Protein AF-A0A969C380-F1 (afdb_monomer)

pLDDT: mean 96.82, std 2.16, range [83.44, 98.75]

Foldseek 3Di:
DPDPLLVLLVVLLVVLCVVDDPLSVLLSVLLCCQPQAFAWEDDPNDIHTDHPVLVVDVVLVVVCPDPQAAEEEDDSVCSSPDDDDPVDRHRYHYYYHDSNVSSVVSNVVSVVD

Nearest PDB structures (foldseek):
  6hpo-assembly1_A  TM=9.594E-01  e=5.883E-11  Homo sapiens
  5egq-assembly1_D  TM=9.611E-01  e=5.214E-11  Rattus norvegicus
  2xsn-assembly1_C  TM=9.617E-01  e=5.539E-11  Homo sapiens
  5jk8-assembly1_A  TM=9.561E-01  e=8.450E-11  Dictyostelium discoideum
  8cjm-assembly1_A  TM=9.474E-01  e=3.821E-10  Homo sapiens

Mean predicted aligned error: 2.32 Å

Structure (mmCIF, N/CA/C/O backbone):
data_AF-A0A969C380-F1
#
_entry.id   AF-A0A969C380-F1
#
loop_
_atom_site.group_PDB
_atom_site.id
_atom_site.type_symbol
_atom_site.label_atom_id
_atom_site.label_alt_id
_atom_site.label_comp_id
_atom_site.label_asym_id
_atom_site.label_entity_id
_atom_site.label_seq_id
_atom_site.pdbx_PDB_ins_code
_atom_site.Cartn_x
_atom_site.Cartn_y
_atom_site.Cartn_z
_ato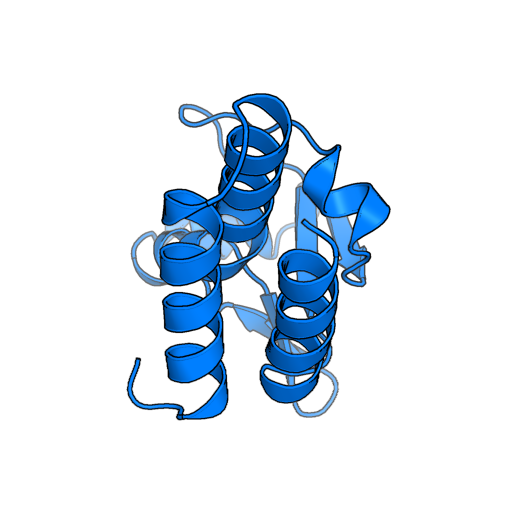m_site.occupancy
_atom_site.B_iso_or_equiv
_atom_site.auth_seq_id
_atom_site.auth_comp_id
_atom_site.auth_asym_id
_atom_site.auth_atom_id
_atom_site.pdbx_PDB_model_num
ATOM 1 N N . PHE A 1 1 ? 6.636 -9.694 5.785 1.00 83.44 1 PHE A N 1
ATOM 2 C CA . PHE A 1 1 ? 7.310 -10.352 4.641 1.00 83.44 1 PHE A CA 1
ATOM 3 C C . PHE A 1 1 ? 7.176 -11.879 4.582 1.00 83.44 1 PHE A C 1
ATOM 5 O O . PHE A 1 1 ? 7.676 -12.465 3.639 1.00 83.44 1 PHE A O 1
ATOM 12 N N . THR A 1 2 ? 6.498 -12.562 5.514 1.00 92.81 2 THR A N 1
ATOM 13 C CA . THR A 1 2 ? 6.320 -14.031 5.433 1.00 92.81 2 THR A CA 1
ATOM 14 C C . THR A 1 2 ? 5.152 -14.472 4.541 1.00 92.81 2 THR A C 1
ATOM 16 O O . THR A 1 2 ? 5.025 -15.653 4.237 1.00 92.81 2 THR A O 1
ATOM 19 N N . ASN A 1 3 ? 4.297 -13.540 4.106 1.00 96.25 3 ASN A N 1
ATOM 20 C CA . ASN A 1 3 ? 3.282 -13.801 3.090 1.00 96.25 3 ASN A CA 1
ATOM 21 C C . ASN A 1 3 ? 3.930 -13.739 1.692 1.00 96.25 3 ASN A C 1
ATOM 23 O O . ASN A 1 3 ? 4.515 -12.701 1.376 1.00 96.25 3 ASN A O 1
ATOM 27 N N . PRO A 1 4 ? 3.808 -14.786 0.854 1.00 97.06 4 PRO A N 1
ATOM 28 C CA . PRO A 1 4 ? 4.505 -14.854 -0.430 1.00 97.06 4 PRO A CA 1
ATOM 29 C C . PRO A 1 4 ? 4.058 -13.764 -1.407 1.00 97.06 4 PRO A C 1
ATOM 31 O O . PRO A 1 4 ? 4.902 -13.116 -2.007 1.00 97.06 4 PRO A O 1
ATOM 34 N N . ASN A 1 5 ? 2.756 -13.468 -1.499 1.00 97.50 5 ASN A N 1
ATOM 35 C CA . ASN A 1 5 ? 2.281 -12.416 -2.403 1.00 97.50 5 ASN A CA 1
ATOM 36 C C . ASN A 1 5 ? 2.799 -11.033 -1.996 1.00 97.50 5 ASN A C 1
ATOM 38 O O . ASN A 1 5 ? 3.153 -10.231 -2.853 1.00 97.50 5 ASN A O 1
ATOM 42 N N . PHE A 1 6 ? 2.858 -10.761 -0.690 1.00 96.94 6 PHE A N 1
ATOM 43 C CA . PHE A 1 6 ? 3.414 -9.508 -0.188 1.00 96.94 6 PHE A CA 1
ATOM 44 C C . PHE A 1 6 ? 4.932 -9.426 -0.402 1.00 96.94 6 PHE A C 1
ATOM 46 O O . PHE A 1 6 ? 5.442 -8.370 -0.760 1.00 96.94 6 PHE A O 1
ATOM 53 N N . ALA A 1 7 ? 5.654 -10.535 -0.211 1.00 97.50 7 ALA A N 1
ATOM 54 C CA . ALA A 1 7 ? 7.092 -10.600 -0.465 1.00 97.50 7 ALA A CA 1
ATOM 55 C C . ALA A 1 7 ? 7.421 -10.370 -1.949 1.00 97.50 7 ALA A C 1
ATOM 57 O O . ALA A 1 7 ? 8.275 -9.537 -2.253 1.00 97.50 7 ALA A O 1
ATOM 58 N N . ASP A 1 8 ? 6.702 -11.039 -2.853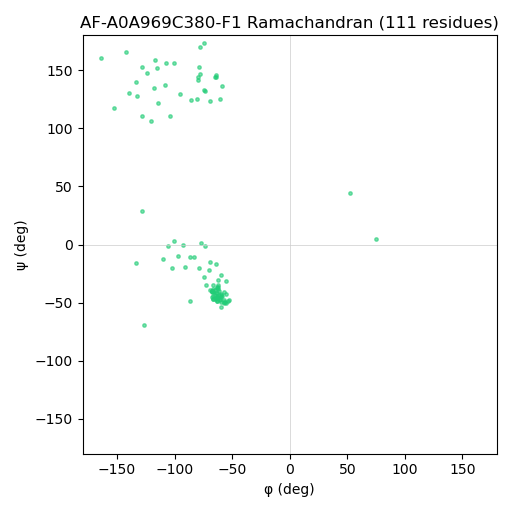 1.00 97.00 8 ASP A N 1
ATOM 59 C CA . ASP A 1 8 ? 6.834 -10.855 -4.301 1.00 97.00 8 ASP A CA 1
ATOM 60 C C . ASP A 1 8 ? 6.535 -9.405 -4.696 1.00 97.00 8 ASP A C 1
ATOM 62 O O . ASP A 1 8 ? 7.299 -8.792 -5.437 1.00 97.00 8 ASP A O 1
ATOM 66 N N . TYR A 1 9 ? 5.456 -8.823 -4.159 1.00 97.00 9 TYR A N 1
ATOM 67 C CA . TYR A 1 9 ? 5.117 -7.417 -4.378 1.00 97.00 9 TYR A CA 1
ATOM 68 C C . TYR A 1 9 ? 6.270 -6.479 -3.985 1.00 97.00 9 TYR A C 1
ATOM 70 O O . TYR A 1 9 ? 6.693 -5.646 -4.788 1.00 97.00 9 TYR A O 1
ATOM 78 N N . SER A 1 10 ? 6.834 -6.643 -2.784 1.00 96.19 10 SER A N 1
ATOM 79 C CA . SER A 1 10 ? 7.977 -5.836 -2.339 1.00 96.19 10 SER A CA 1
ATOM 80 C C . SER A 1 10 ? 9.211 -6.033 -3.224 1.00 96.19 10 SER A C 1
ATOM 82 O O . SER A 1 10 ? 9.938 -5.075 -3.489 1.00 96.19 10 SER A O 1
ATOM 84 N N . GLN A 1 11 ? 9.444 -7.253 -3.716 1.00 96.19 11 GLN A N 1
ATOM 85 C CA . GLN A 1 11 ? 10.535 -7.529 -4.647 1.00 96.19 11 GLN A CA 1
ATOM 86 C C . GLN A 1 11 ? 10.314 -6.850 -6.002 1.00 96.19 11 GLN A C 1
ATOM 88 O O . GLN A 1 11 ? 11.266 -6.297 -6.556 1.00 96.19 11 GLN A O 1
ATOM 93 N N . PHE A 1 12 ? 9.085 -6.853 -6.526 1.00 95.81 12 PHE A N 1
ATOM 94 C CA . PHE A 1 12 ? 8.763 -6.166 -7.773 1.00 95.81 12 PHE A CA 1
ATOM 95 C C . PHE A 1 12 ? 9.034 -4.670 -7.664 1.00 95.81 12 PHE A C 1
ATOM 97 O O . PHE A 1 12 ? 9.744 -4.146 -8.516 1.00 95.81 12 PHE A O 1
ATOM 104 N N . ILE A 1 13 ? 8.589 -4.004 -6.592 1.00 96.75 13 ILE A N 1
ATOM 105 C CA . ILE A 1 13 ? 8.908 -2.585 -6.353 1.00 96.75 1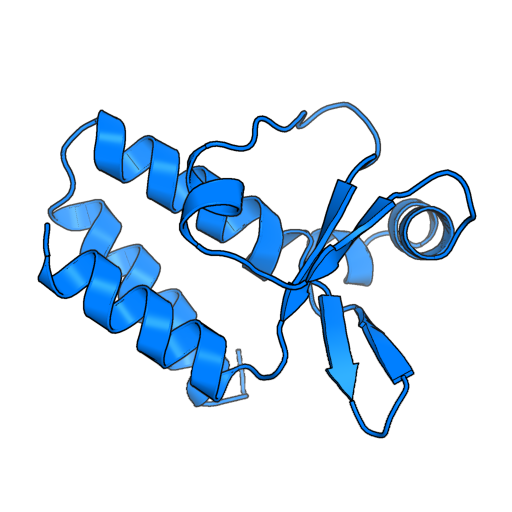3 ILE A CA 1
ATOM 106 C C . ILE A 1 13 ? 10.426 -2.343 -6.426 1.00 96.75 13 ILE A C 1
ATOM 108 O O . ILE A 1 13 ? 10.876 -1.455 -7.148 1.00 96.75 13 ILE A O 1
ATOM 112 N N . GLY A 1 14 ? 11.229 -3.175 -5.752 1.00 95.81 14 GLY A N 1
ATOM 113 C CA . GLY A 1 14 ? 12.692 -3.074 -5.802 1.00 95.81 14 GLY A CA 1
ATOM 114 C C . GLY A 1 14 ? 13.283 -3.318 -7.197 1.00 95.81 14 GLY A C 1
ATOM 115 O O . GLY A 1 14 ? 14.235 -2.646 -7.594 1.00 95.81 14 GLY A O 1
ATOM 116 N N . HIS A 1 15 ? 12.720 -4.253 -7.967 1.00 96.06 15 HIS A N 1
ATOM 117 C CA . HIS A 1 15 ? 13.132 -4.492 -9.349 1.00 96.06 15 HIS A CA 1
ATOM 118 C C . HIS A 1 15 ? 12.805 -3.302 -10.256 1.00 96.06 15 HIS A C 1
ATOM 120 O O . HIS A 1 15 ? 13.673 -2.864 -11.012 1.00 96.06 15 HIS A O 1
ATOM 126 N N . GLY A 1 16 ? 11.585 -2.772 -10.151 1.00 96.81 16 GLY A N 1
ATOM 127 C CA . GLY A 1 16 ? 11.125 -1.603 -10.892 1.00 96.81 16 GLY A CA 1
ATOM 128 C C . GLY A 1 16 ? 11.994 -0.383 -10.610 1.00 96.81 16 GLY A C 1
ATOM 129 O O . GLY A 1 16 ? 12.456 0.260 -11.545 1.00 96.81 16 GLY A O 1
ATOM 130 N N . ALA A 1 17 ? 12.333 -0.134 -9.342 1.00 96.94 17 ALA A N 1
ATOM 131 C CA . ALA A 1 17 ? 13.167 1.002 -8.944 1.00 96.94 17 ALA A CA 1
ATOM 132 C C . ALA A 1 17 ? 14.565 0.993 -9.590 1.00 96.94 17 ALA A C 1
ATOM 134 O O . ALA A 1 17 ? 15.168 2.044 -9.775 1.00 96.94 17 ALA A O 1
ATOM 135 N N . ARG A 1 18 ? 15.089 -0.183 -9.962 1.00 97.00 18 ARG A N 1
ATOM 136 C CA . ARG A 1 18 ? 16.391 -0.315 -10.637 1.00 97.00 18 ARG A CA 1
ATOM 137 C C . ARG A 1 18 ? 16.352 0.112 -12.109 1.00 97.00 18 ARG A C 1
ATOM 139 O O . ARG A 1 18 ? 17.397 0.453 -12.657 1.00 97.00 18 ARG A O 1
ATOM 146 N N . ILE A 1 19 ? 15.197 -0.005 -12.763 1.00 96.94 19 ILE A N 1
ATOM 147 C CA . ILE A 1 19 ? 15.033 0.250 -14.205 1.00 96.94 19 ILE A CA 1
ATOM 148 C C . ILE A 1 19 ? 14.220 1.515 -14.503 1.00 96.94 19 ILE A C 1
ATOM 150 O O . ILE A 1 19 ? 14.213 1.966 -15.643 1.00 96.94 19 ILE A O 1
ATOM 154 N N . ALA A 1 20 ? 13.557 2.070 -13.490 1.00 97.88 20 ALA A N 1
ATOM 155 C CA . ALA A 1 20 ? 12.719 3.251 -13.582 1.00 97.88 20 ALA A CA 1
ATOM 156 C C . ALA A 1 20 ? 13.514 4.510 -13.963 1.00 97.88 20 ALA A C 1
ATOM 158 O O . ALA A 1 20 ? 14.638 4.722 -13.501 1.00 97.88 20 ALA A O 1
ATOM 159 N N . ASN A 1 21 ? 12.891 5.378 -14.761 1.00 98.19 21 ASN A N 1
ATOM 160 C CA . ASN A 1 21 ? 13.286 6.785 -14.848 1.00 98.19 21 ASN A CA 1
ATOM 161 C C . ASN A 1 21 ? 12.827 7.567 -13.599 1.00 98.19 21 ASN A C 1
ATOM 163 O O . ASN A 1 21 ? 12.082 7.041 -12.776 1.00 98.19 21 ASN A O 1
ATOM 167 N N . ASP A 1 22 ? 13.230 8.834 -13.476 1.00 97.94 22 ASP A N 1
ATOM 168 C CA . ASP A 1 22 ? 12.938 9.655 -12.290 1.00 97.94 22 ASP A CA 1
ATOM 169 C C . ASP A 1 22 ? 11.437 9.734 -11.967 1.00 97.94 22 ASP A C 1
ATOM 171 O O . ASP A 1 22 ? 11.038 9.556 -10.817 1.00 97.94 22 ASP A O 1
ATOM 175 N N . ARG A 1 23 ? 10.585 9.908 -12.987 1.00 97.31 23 ARG A N 1
ATOM 176 C CA . ARG A 1 23 ? 9.127 9.971 -12.807 1.00 97.31 23 ARG A CA 1
ATOM 177 C C . ARG A 1 23 ? 8.571 8.640 -12.300 1.00 97.31 23 ARG A C 1
ATOM 179 O O . ARG A 1 23 ? 7.806 8.612 -11.342 1.00 97.31 23 ARG A O 1
ATOM 186 N N . GLN A 1 24 ? 8.983 7.538 -12.922 1.00 98.00 24 GLN A N 1
ATOM 187 C CA . GLN A 1 24 ? 8.583 6.189 -12.514 1.00 98.00 24 GLN A CA 1
ATOM 188 C C . GLN A 1 24 ? 9.070 5.857 -11.099 1.00 98.00 24 GLN A C 1
ATOM 190 O O . GLN A 1 24 ? 8.378 5.174 -10.345 1.00 98.00 24 GLN A O 1
ATOM 195 N N . LEU A 1 25 ? 10.243 6.356 -10.705 1.00 98.06 25 LEU A N 1
ATOM 196 C CA . LEU A 1 25 ? 10.781 6.152 -9.366 1.00 98.06 25 LEU A CA 1
ATOM 197 C C . LEU A 1 25 ? 9.944 6.878 -8.301 1.00 98.06 25 LEU A C 1
ATOM 199 O O . LEU A 1 25 ? 9.684 6.307 -7.242 1.00 98.06 25 LEU A O 1
ATOM 203 N N . GLU A 1 26 ? 9.474 8.093 -8.587 1.00 97.88 26 GLU A N 1
ATOM 204 C CA . GLU A 1 26 ? 8.538 8.821 -7.718 1.00 97.88 26 GLU A CA 1
ATOM 205 C C . GLU A 1 26 ? 7.190 8.091 -7.587 1.00 97.88 26 GLU A C 1
ATOM 207 O O . GLU A 1 26 ? 6.681 7.913 -6.477 1.00 97.88 26 GLU A O 1
ATOM 212 N N . GLU A 1 27 ? 6.637 7.603 -8.701 1.00 98.12 27 GLU A N 1
ATOM 213 C CA . GLU A 1 27 ? 5.399 6.810 -8.736 1.00 98.12 27 GLU A CA 1
ATOM 214 C C . GLU A 1 27 ? 5.530 5.518 -7.901 1.00 98.12 27 GLU A C 1
ATOM 216 O O . GLU A 1 27 ? 4.649 5.193 -7.098 1.00 98.12 27 GLU A O 1
ATOM 221 N N . LEU A 1 28 ? 6.659 4.808 -8.015 1.00 98.06 28 LEU A N 1
ATOM 222 C CA . LEU A 1 28 ? 6.979 3.653 -7.168 1.00 98.06 28 LEU A CA 1
ATOM 223 C C . LEU A 1 28 ? 7.121 4.030 -5.690 1.00 98.06 28 LEU A C 1
ATOM 225 O O . LEU A 1 28 ? 6.720 3.253 -4.822 1.00 98.06 28 LEU A O 1
ATOM 229 N N . GLY A 1 29 ? 7.677 5.205 -5.394 1.00 98.06 29 GLY A N 1
ATOM 230 C CA . GLY A 1 29 ? 7.775 5.736 -4.035 1.00 98.06 29 GLY A CA 1
ATOM 231 C C . GLY A 1 29 ? 6.400 5.953 -3.402 1.00 98.06 29 GLY A C 1
ATOM 232 O O . GLY A 1 29 ? 6.174 5.546 -2.261 1.00 98.06 29 GLY A O 1
ATOM 233 N N . ARG A 1 30 ? 5.450 6.512 -4.159 1.00 98.25 30 ARG A N 1
ATOM 234 C CA . ARG A 1 30 ? 4.051 6.664 -3.724 1.00 98.25 30 ARG A CA 1
ATOM 235 C C . ARG A 1 30 ? 3.367 5.313 -3.525 1.00 98.25 30 ARG A C 1
ATOM 237 O O . ARG A 1 30 ? 2.725 5.108 -2.496 1.00 98.25 30 ARG A O 1
ATOM 244 N N . LEU A 1 31 ? 3.564 4.364 -4.446 1.00 97.94 31 LEU A N 1
ATOM 245 C CA . LEU A 1 31 ? 3.089 2.987 -4.275 1.00 97.94 31 LEU A CA 1
ATOM 246 C C . LEU A 1 31 ? 3.623 2.369 -2.984 1.00 97.94 31 LEU A C 1
ATOM 248 O O . LEU A 1 31 ? 2.839 1.836 -2.202 1.00 97.94 31 LEU A O 1
ATOM 252 N N . TYR A 1 32 ? 4.928 2.469 -2.731 1.00 98.19 32 TYR A N 1
ATOM 253 C CA . TYR A 1 32 ? 5.558 1.978 -1.506 1.00 98.19 32 TYR A CA 1
ATOM 254 C C . TYR A 1 32 ? 4.929 2.620 -0.259 1.00 98.19 32 TYR A C 1
ATOM 256 O O . TYR A 1 32 ? 4.523 1.904 0.660 1.00 98.19 32 TYR A O 1
ATOM 264 N N . TRP A 1 33 ? 4.773 3.947 -0.256 1.00 98.38 33 TRP A N 1
ATOM 265 C CA . TRP A 1 33 ? 4.202 4.696 0.863 1.00 98.38 33 TRP A CA 1
ATOM 266 C C . TRP A 1 33 ? 2.771 4.263 1.193 1.00 98.38 33 TRP A C 1
ATOM 268 O O . TRP A 1 33 ? 2.483 3.849 2.316 1.00 98.38 33 TRP A O 1
ATOM 278 N N . PHE A 1 34 ? 1.879 4.268 0.205 1.00 98.44 34 PHE A N 1
ATOM 279 C CA . PHE A 1 34 ? 0.461 3.963 0.411 1.00 98.44 34 PHE A CA 1
ATOM 280 C C . PHE A 1 34 ? 0.151 2.472 0.574 1.00 98.44 34 PHE A C 1
ATOM 282 O O . PHE A 1 34 ? -1.008 2.101 0.751 1.00 98.44 34 PHE A O 1
ATOM 289 N N . THR A 1 35 ? 1.167 1.605 0.535 1.00 98.19 35 THR A N 1
ATOM 290 C CA . THR A 1 35 ? 0.989 0.159 0.702 1.00 98.19 35 THR A CA 1
ATOM 291 C C . THR A 1 35 ? 1.885 -0.410 1.799 1.00 98.19 35 THR A C 1
ATOM 293 O O . THR A 1 35 ? 1.384 -0.830 2.836 1.00 98.19 35 THR A O 1
ATOM 296 N N . ILE A 1 36 ? 3.202 -0.453 1.604 1.00 98.06 36 ILE A N 1
ATOM 297 C CA . ILE A 1 36 ? 4.142 -1.094 2.531 1.00 98.06 36 ILE A CA 1
ATOM 298 C C . ILE A 1 36 ? 4.200 -0.316 3.841 1.00 98.06 36 ILE A C 1
ATOM 300 O O . ILE A 1 36 ? 4.205 -0.940 4.900 1.00 98.06 36 ILE A O 1
ATOM 304 N N . GLU A 1 37 ? 4.180 1.016 3.786 1.00 97.75 37 GLU A N 1
ATOM 305 C CA . GLU A 1 37 ? 4.236 1.855 4.988 1.00 97.75 37 GLU A CA 1
ATOM 306 C C . GLU A 1 37 ? 2.850 2.111 5.588 1.00 97.75 37 GLU A C 1
ATOM 308 O O . GLU A 1 37 ? 2.651 1.880 6.780 1.00 97.75 37 GLU A O 1
ATOM 313 N N . PHE A 1 38 ? 1.866 2.510 4.778 1.00 98.19 38 PHE A N 1
ATOM 314 C CA . PHE A 1 38 ? 0.554 2.958 5.265 1.00 98.19 38 PHE A CA 1
ATOM 315 C C . PHE A 1 38 ? -0.642 2.248 4.606 1.00 98.19 38 PHE A C 1
ATOM 317 O O . PHE A 1 38 ? -1.734 2.797 4.510 1.00 98.19 38 PHE A O 1
ATOM 324 N N . GLY A 1 39 ? -0.479 1.002 4.161 1.00 98.00 39 GLY A N 1
ATOM 325 C CA . GLY A 1 39 ? -1.552 0.257 3.500 1.00 98.00 39 GLY A CA 1
ATOM 326 C C . GLY A 1 39 ? -2.616 -0.338 4.429 1.00 98.00 39 GLY A C 1
ATOM 327 O O . GLY A 1 39 ? -2.334 -0.820 5.538 1.00 98.00 39 GLY A O 1
ATOM 328 N N . LEU A 1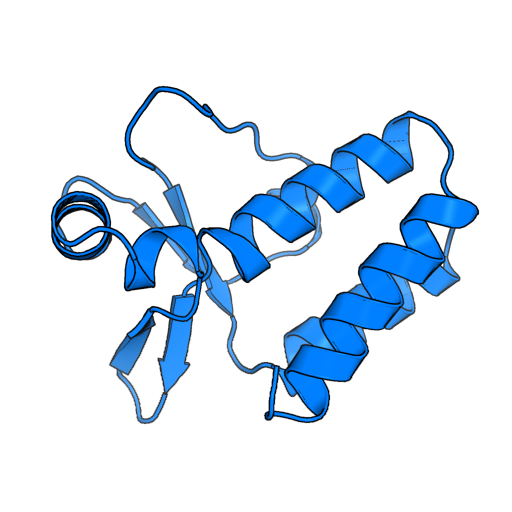 40 ? -3.847 -0.377 3.912 1.00 98.69 40 LEU A N 1
ATOM 329 C CA . LEU A 1 40 ? -4.997 -1.078 4.482 1.00 98.69 40 LEU A CA 1
ATOM 330 C C . LEU A 1 40 ? -5.448 -2.211 3.551 1.00 98.69 40 LEU A C 1
ATOM 332 O O . LEU A 1 40 ? -5.278 -2.126 2.339 1.00 98.69 40 LEU A O 1
ATOM 336 N N . VAL A 1 41 ? -6.047 -3.268 4.096 1.00 98.50 41 VAL A N 1
ATOM 337 C CA . VAL A 1 41 ? -6.511 -4.440 3.337 1.00 98.50 41 VAL A CA 1
ATOM 338 C C . VAL A 1 41 ? -7.926 -4.846 3.738 1.00 98.50 41 VAL A C 1
ATOM 340 O O . VAL A 1 41 ? -8.269 -4.831 4.923 1.00 98.50 41 VAL A O 1
ATOM 343 N N . GLU A 1 42 ? -8.746 -5.232 2.761 1.00 98.19 42 GLU A N 1
ATOM 344 C CA . GLU A 1 42 ? -10.028 -5.889 3.015 1.00 98.19 42 GLU A CA 1
ATOM 345 C C . GLU A 1 42 ? -9.808 -7.335 3.480 1.00 98.19 42 GLU A C 1
ATOM 347 O O . GLU A 1 42 ? -9.051 -8.110 2.894 1.00 98.19 42 GLU A O 1
ATOM 352 N N . HIS A 1 43 ? -10.481 -7.725 4.556 1.00 96.06 43 HIS A N 1
ATOM 353 C CA . HIS A 1 43 ? -10.398 -9.069 5.104 1.00 96.06 43 HIS A CA 1
ATOM 354 C C . HIS A 1 43 ? -11.687 -9.430 5.838 1.00 96.06 43 HIS A C 1
ATOM 356 O O . HIS A 1 43 ? -12.027 -8.810 6.846 1.00 96.06 43 HIS A O 1
ATOM 362 N N . GLU A 1 44 ? -12.386 -10.457 5.348 1.00 95.31 44 GLU A N 1
ATOM 363 C CA . GLU A 1 44 ? -13.622 -10.978 5.956 1.00 95.31 44 GLU A CA 1
ATOM 364 C C . GLU A 1 44 ? -14.672 -9.878 6.205 1.00 95.31 44 GLU A C 1
ATOM 366 O O . GLU A 1 44 ? -15.261 -9.779 7.279 1.00 95.31 44 GLU A O 1
ATOM 371 N N . GLY A 1 45 ? -14.863 -8.994 5.221 1.00 94.19 45 GLY A N 1
ATOM 372 C CA . GLY A 1 45 ? -15.820 -7.884 5.302 1.00 94.19 45 GLY A CA 1
ATOM 373 C C . GLY A 1 45 ? -15.382 -6.711 6.185 1.00 94.19 45 GLY A C 1
ATOM 374 O O . GLY A 1 45 ? -16.153 -5.773 6.362 1.00 94.19 45 GLY A O 1
ATOM 375 N N . ASN A 1 46 ? -14.160 -6.739 6.723 1.00 96.75 46 ASN A N 1
ATOM 376 C CA . ASN A 1 46 ? -13.589 -5.668 7.536 1.00 96.75 46 ASN A CA 1
ATOM 377 C C . ASN A 1 46 ? -12.353 -5.062 6.864 1.00 96.75 46 ASN A C 1
ATOM 379 O O . ASN A 1 46 ? -11.690 -5.712 6.059 1.00 96.75 46 ASN A O 1
ATOM 383 N N . ILE A 1 47 ? -12.004 -3.834 7.243 1.00 98.00 47 ILE A N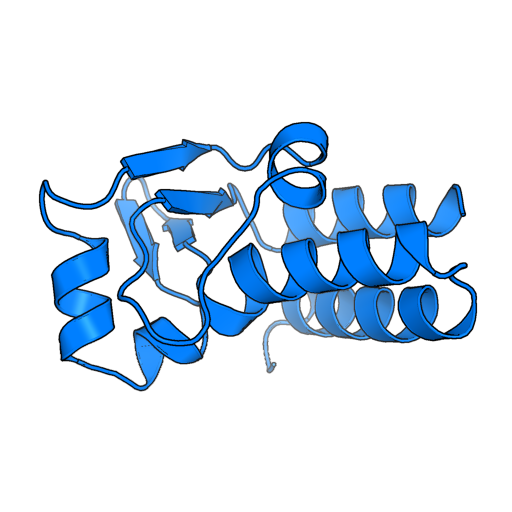 1
ATOM 384 C CA . ILE A 1 47 ? -10.746 -3.191 6.846 1.00 98.00 47 ILE A CA 1
ATOM 385 C C . ILE A 1 47 ? -9.721 -3.426 7.958 1.00 98.00 47 ILE A C 1
ATOM 387 O O . ILE A 1 47 ? -10.009 -3.172 9.128 1.00 98.00 47 ILE A O 1
ATOM 391 N N . LYS A 1 48 ? -8.526 -3.903 7.608 1.00 98.06 48 LYS A N 1
ATOM 392 C CA . LYS A 1 48 ? -7.413 -4.127 8.543 1.00 98.06 48 LYS A CA 1
ATOM 393 C C . LYS A 1 48 ? -6.172 -3.363 8.092 1.00 98.06 48 LYS A C 1
ATOM 395 O O . LYS A 1 48 ? -5.940 -3.209 6.898 1.00 98.06 48 LYS A O 1
ATOM 400 N N . ALA A 1 49 ? -5.360 -2.906 9.041 1.00 98.19 49 ALA A N 1
ATOM 401 C CA . ALA A 1 49 ? -4.059 -2.322 8.732 1.00 98.19 49 ALA A CA 1
ATOM 402 C C . ALA A 1 49 ? -3.022 -3.418 8.469 1.00 98.19 49 ALA A C 1
ATOM 404 O O . ALA A 1 49 ? -3.007 -4.442 9.157 1.00 98.19 49 ALA A O 1
ATOM 405 N N . TYR A 1 50 ? -2.144 -3.183 7.496 1.00 97.94 50 TYR A N 1
ATOM 406 C CA . TYR A 1 50 ? -0.957 -4.014 7.281 1.00 97.94 50 TYR A CA 1
ATOM 407 C C . TYR A 1 50 ? 0.322 -3.199 7.059 1.00 97.94 50 TYR A C 1
ATOM 409 O O . TYR A 1 50 ? 1.412 -3.764 7.164 1.00 97.94 50 TYR A O 1
ATOM 417 N N . GLY A 1 51 ? 0.197 -1.903 6.757 1.00 98.00 51 GLY A N 1
ATOM 418 C CA . GLY A 1 51 ? 1.331 -1.005 6.583 1.00 98.00 51 GLY A CA 1
ATOM 419 C C . GLY A 1 51 ? 2.212 -0.936 7.832 1.00 98.00 51 GLY A C 1
ATOM 420 O O . GLY A 1 51 ? 1.711 -0.853 8.956 1.00 98.00 51 GLY A O 1
ATOM 421 N N . ALA A 1 52 ? 3.530 -0.979 7.649 1.00 97.62 52 ALA A N 1
ATOM 422 C CA . ALA A 1 52 ? 4.500 -1.003 8.739 1.00 97.62 52 ALA A CA 1
ATOM 423 C C . ALA A 1 52 ? 4.429 0.247 9.634 1.00 97.62 52 ALA A C 1
ATOM 425 O O . ALA A 1 52 ? 4.497 0.120 10.860 1.00 97.62 52 ALA A O 1
ATOM 426 N N . GLY A 1 53 ? 4.234 1.430 9.049 1.00 96.75 53 GLY A N 1
ATOM 427 C CA . GLY A 1 53 ? 4.033 2.694 9.760 1.00 96.75 53 GLY A CA 1
ATOM 428 C C . GLY A 1 53 ? 2.806 2.669 10.672 1.00 96.75 53 GLY A C 1
ATOM 429 O O . GLY A 1 53 ? 2.893 3.057 11.835 1.00 96.75 53 GLY A O 1
ATOM 430 N N . LEU A 1 54 ? 1.689 2.108 10.195 1.00 97.12 54 LEU A N 1
ATOM 431 C CA . LEU A 1 54 ? 0.483 1.919 11.012 1.00 97.12 54 LEU A CA 1
ATOM 432 C C . LEU A 1 54 ? 0.713 0.899 12.134 1.00 97.12 54 LEU A C 1
ATOM 434 O O . LEU A 1 54 ? 0.370 1.140 13.286 1.00 97.12 54 LEU A O 1
ATOM 438 N N . LEU A 1 55 ? 1.310 -0.253 11.821 1.00 97.00 55 LEU A N 1
ATOM 439 C CA . LEU A 1 55 ? 1.481 -1.345 12.785 1.00 97.00 55 LEU A CA 1
ATOM 440 C C . LEU A 1 55 ? 2.506 -1.038 13.887 1.00 97.00 55 LEU A C 1
ATOM 442 O O . LEU A 1 55 ? 2.470 -1.662 14.948 1.00 97.00 55 LEU A O 1
ATOM 446 N N . SER A 1 56 ? 3.422 -0.102 13.642 1.00 96.50 56 SER A N 1
ATOM 447 C CA . SER A 1 56 ? 4.470 0.293 14.590 1.00 96.50 56 SER A CA 1
ATOM 448 C C . SER A 1 56 ? 4.128 1.538 15.413 1.00 96.50 56 SER A C 1
ATOM 450 O O . SER A 1 56 ? 4.826 1.827 16.386 1.00 96.50 56 SER A O 1
ATOM 452 N N . SER A 1 57 ? 3.048 2.252 15.081 1.00 95.56 57 SER A N 1
ATOM 453 C CA . SER A 1 57 ? 2.644 3.487 15.754 1.00 95.56 57 SER A CA 1
ATOM 454 C C . SER A 1 57 ? 1.187 3.418 16.191 1.00 95.56 57 SER A C 1
ATOM 456 O O . SER A 1 57 ? 0.265 3.486 15.383 1.00 95.56 57 SER A O 1
ATOM 458 N N . PHE A 1 58 ? 0.971 3.341 17.507 1.00 93.50 58 PHE A N 1
ATOM 459 C CA . PHE A 1 58 ? -0.376 3.316 18.082 1.00 93.50 58 PHE A CA 1
ATOM 460 C C . PHE A 1 58 ? -1.205 4.545 17.672 1.00 93.50 58 PHE A C 1
ATOM 462 O O . PHE A 1 58 ? -2.377 4.410 17.338 1.00 93.50 58 PHE A O 1
ATOM 469 N N . GLY A 1 59 ? -0.584 5.731 17.655 1.00 95.56 59 GLY A N 1
ATOM 470 C CA . GLY A 1 59 ? -1.267 6.974 17.295 1.00 95.56 59 GLY A CA 1
ATOM 471 C C . GLY A 1 59 ? -1.695 7.021 15.828 1.00 95.56 59 GLY A C 1
ATOM 472 O O . GLY A 1 59 ? -2.807 7.449 15.539 1.00 95.56 59 GLY A O 1
ATOM 473 N N . GLU A 1 60 ? -0.849 6.542 14.912 1.00 95.50 60 GLU A N 1
ATOM 474 C CA . GLU A 1 60 ? -1.215 6.420 13.492 1.00 95.50 60 GLU A CA 1
ATOM 475 C C . GLU A 1 60 ? -2.290 5.356 13.279 1.00 95.50 60 GLU A C 1
ATOM 477 O O . GLU A 1 60 ? -3.238 5.575 12.530 1.00 95.50 60 GLU A O 1
ATOM 482 N N . LEU A 1 61 ? -2.204 4.225 13.985 1.00 97.00 61 LEU A N 1
ATOM 483 C CA . LEU A 1 61 ? -3.218 3.182 13.887 1.00 97.00 61 LEU A CA 1
ATOM 484 C C . LEU A 1 61 ? -4.594 3.679 14.349 1.00 97.00 61 LEU A C 1
ATOM 486 O O . LEU A 1 61 ? -5.584 3.457 13.658 1.00 97.00 61 LEU A O 1
ATOM 490 N N . GLU A 1 62 ? -4.671 4.373 15.486 1.00 97.31 62 GLU A N 1
ATOM 491 C CA . GLU A 1 62 ? -5.922 4.981 15.956 1.00 97.31 62 GLU A CA 1
ATOM 492 C C . GLU A 1 62 ? -6.419 6.057 14.978 1.00 97.31 62 GLU A C 1
ATOM 494 O O . GLU A 1 62 ? -7.607 6.101 14.645 1.00 97.31 62 GLU A O 1
ATOM 499 N N . HIS A 1 63 ? -5.509 6.888 14.459 1.00 97.12 63 HIS A N 1
ATOM 500 C CA . HIS A 1 63 ? -5.841 7.920 13.482 1.00 97.12 63 HIS A CA 1
ATOM 501 C C . HIS A 1 63 ? -6.442 7.332 12.200 1.00 97.12 63 HIS A C 1
ATOM 503 O O . HIS A 1 63 ? -7.512 7.782 11.783 1.00 97.12 63 HIS A O 1
ATOM 509 N N . ALA A 1 64 ? -5.824 6.293 11.633 1.00 97.12 64 ALA A N 1
ATOM 510 C CA . ALA A 1 64 ? -6.226 5.633 10.389 1.00 97.12 64 ALA A CA 1
ATOM 511 C C . ALA A 1 64 ? -7.681 5.134 10.389 1.00 97.12 64 ALA A C 1
ATOM 513 O O . ALA A 1 64 ? -8.343 5.122 9.346 1.00 97.12 64 ALA A O 1
ATOM 514 N N . PHE A 1 65 ? -8.198 4.745 11.558 1.00 97.00 65 PHE A N 1
ATOM 515 C CA . PHE A 1 65 ? -9.574 4.264 11.728 1.00 97.00 65 PHE A CA 1
ATOM 516 C C . PHE A 1 65 ? -10.538 5.313 12.299 1.00 97.00 65 PHE A C 1
ATOM 518 O O . PHE A 1 65 ? -11.718 5.017 12.482 1.00 97.00 65 PHE A O 1
ATOM 525 N N . SER A 1 66 ? -10.078 6.544 12.523 1.00 97.38 66 SER A N 1
ATOM 526 C CA . SER A 1 66 ? -10.933 7.670 12.905 1.00 97.38 66 SER A CA 1
ATOM 527 C C . SER A 1 66 ? -11.689 8.261 11.706 1.00 97.38 66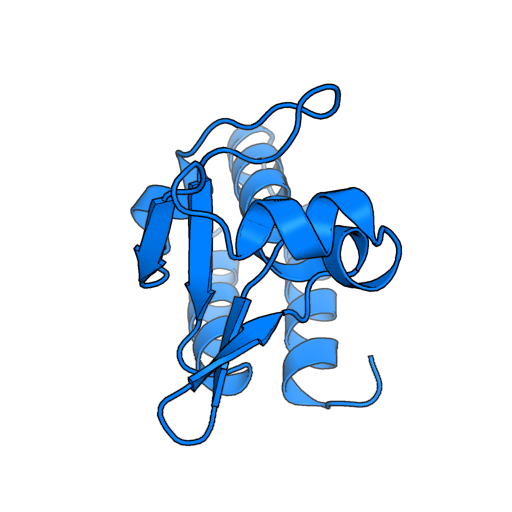 SER A C 1
ATOM 529 O O . SER A 1 66 ? -11.380 7.977 10.546 1.00 97.38 66 SER A O 1
ATOM 531 N N . ASP A 1 67 ? -12.645 9.149 11.982 1.00 96.44 67 ASP A N 1
ATOM 532 C CA . ASP A 1 67 ? -13.403 9.887 10.957 1.00 96.44 67 ASP A CA 1
ATOM 533 C C . ASP A 1 67 ? -12.585 11.003 10.278 1.00 96.44 67 ASP A C 1
ATOM 535 O O . ASP A 1 67 ? -13.083 11.704 9.399 1.00 96.44 67 ASP A O 1
ATOM 539 N N . LYS A 1 68 ? -11.327 11.203 10.695 1.00 96.12 68 LYS A N 1
ATOM 540 C CA . LYS A 1 68 ? -10.422 12.217 10.130 1.00 96.12 68 LYS A CA 1
ATOM 541 C C . LYS A 1 68 ? -9.654 11.719 8.906 1.00 96.12 68 LYS A C 1
ATOM 543 O O . LYS A 1 68 ? -9.003 12.530 8.251 1.00 96.12 68 LYS A O 1
ATOM 548 N N . VAL A 1 69 ? -9.707 10.415 8.636 1.00 97.81 69 VAL A N 1
ATOM 549 C CA . VAL A 1 69 ? -8.947 9.764 7.569 1.00 97.81 69 VAL A CA 1
ATOM 550 C C . VAL A 1 69 ? -9.899 9.225 6.524 1.00 97.81 69 VAL A C 1
ATOM 552 O O . VAL A 1 69 ? -10.766 8.395 6.806 1.00 97.81 69 VAL A O 1
ATOM 555 N N . GLU A 1 70 ? -9.709 9.686 5.297 1.00 98.06 70 GLU A N 1
ATOM 556 C CA . GLU A 1 70 ? -10.395 9.142 4.142 1.00 98.06 70 GLU A CA 1
ATOM 557 C C . GLU A 1 70 ? -9.787 7.782 3.774 1.00 98.06 70 GLU A C 1
ATOM 559 O O . GLU A 1 70 ? -8.569 7.619 3.715 1.00 98.06 70 GLU A O 1
ATOM 564 N N . ARG A 1 71 ? -10.639 6.785 3.531 1.00 98.19 71 ARG A N 1
ATOM 565 C CA . ARG A 1 71 ? -10.228 5.429 3.151 1.00 98.19 71 ARG A CA 1
ATOM 566 C C . ARG A 1 71 ? -10.837 5.110 1.794 1.00 98.19 71 ARG A C 1
ATOM 568 O O . ARG A 1 71 ? -12.046 4.894 1.704 1.00 98.19 71 ARG A O 1
ATOM 575 N N . ARG A 1 72 ? -10.016 5.107 0.744 1.00 98.31 72 ARG A N 1
ATOM 576 C CA . ARG A 1 72 ? -10.446 4.816 -0.633 1.00 98.31 72 ARG A CA 1
ATOM 577 C C . ARG A 1 72 ? -10.093 3.392 -1.020 1.00 98.31 72 ARG A C 1
ATOM 579 O O . ARG A 1 72 ? -9.174 2.799 -0.464 1.00 98.31 72 ARG A O 1
ATOM 586 N N . LYS A 1 73 ? -10.810 2.838 -1.994 1.00 98.25 73 LYS A N 1
ATOM 587 C CA . LYS A 1 73 ? -10.368 1.602 -2.647 1.00 98.25 73 LYS A CA 1
ATOM 588 C C . LYS A 1 73 ? -9.070 1.876 -3.392 1.00 98.25 73 LYS A C 1
ATOM 590 O O . LYS A 1 73 ? -8.894 2.965 -3.926 1.00 98.25 73 LYS A O 1
ATOM 595 N N . PHE A 1 74 ? -8.174 0.901 -3.400 1.00 98.50 74 PHE A N 1
ATOM 596 C CA . PHE A 1 74 ? -6.935 1.001 -4.152 1.00 98.50 74 PHE A CA 1
ATOM 597 C C . PHE A 1 74 ? -7.224 1.168 -5.648 1.00 98.50 74 PHE A C 1
ATOM 599 O O . PHE A 1 74 ? -7.906 0.337 -6.246 1.00 98.50 74 PHE A O 1
ATOM 606 N N . ASP A 1 75 ? -6.662 2.223 -6.226 1.00 98.19 75 ASP A N 1
ATOM 607 C CA . ASP A 1 75 ? -6.605 2.475 -7.659 1.00 98.19 75 ASP A CA 1
ATOM 608 C C . ASP A 1 75 ? -5.168 2.877 -8.004 1.00 98.19 75 ASP A C 1
ATOM 610 O O . ASP A 1 75 ? -4.580 3.734 -7.343 1.00 98.19 75 ASP A O 1
ATOM 614 N N . LEU A 1 76 ? -4.576 2.210 -8.996 1.00 97.81 76 LEU A N 1
ATOM 615 C CA . LEU A 1 76 ? -3.169 2.412 -9.329 1.00 97.81 76 LEU A CA 1
ATOM 616 C C . LEU A 1 76 ? -2.900 3.845 -9.797 1.00 97.81 76 LEU A C 1
ATOM 618 O O . LEU A 1 76 ? -1.926 4.440 -9.343 1.00 97.81 76 LEU A O 1
ATOM 622 N N . GLU A 1 77 ? -3.748 4.380 -10.677 1.00 97.75 77 GLU A N 1
ATOM 623 C CA . GLU A 1 77 ? -3.583 5.712 -11.265 1.00 97.75 77 GLU A CA 1
ATOM 624 C C . GLU A 1 77 ? -3.741 6.798 -10.201 1.00 97.75 77 GLU A C 1
ATOM 626 O O . GLU A 1 77 ? -2.961 7.750 -10.172 1.00 97.75 77 GLU A O 1
ATOM 631 N N . GLU A 1 78 ? -4.693 6.649 -9.276 1.00 98.00 78 GLU A N 1
ATOM 632 C CA . GLU A 1 78 ? -4.805 7.571 -8.143 1.00 98.00 78 GLU A CA 1
ATOM 633 C C . GLU A 1 78 ? -3.564 7.506 -7.245 1.00 98.00 78 GLU A C 1
ATOM 635 O O . GLU A 1 78 ? -2.979 8.540 -6.926 1.00 98.00 78 GLU A O 1
ATOM 640 N N . VAL A 1 79 ? -3.118 6.303 -6.870 1.00 98.25 79 VAL A N 1
ATOM 641 C CA . VAL A 1 79 ? -2.004 6.118 -5.925 1.00 98.25 79 VAL A CA 1
ATOM 642 C C . VAL A 1 79 ? -0.696 6.689 -6.465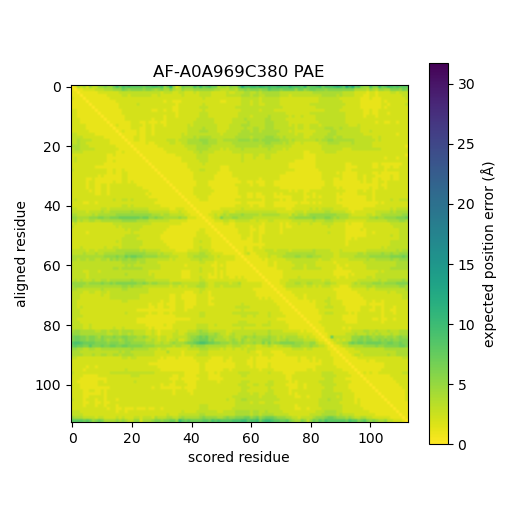 1.00 98.25 79 VAL A C 1
ATOM 644 O O . VAL A 1 79 ? -0.007 7.411 -5.744 1.00 98.25 79 VAL A O 1
ATOM 647 N N . ILE A 1 80 ? -0.347 6.415 -7.724 1.00 97.62 80 ILE A N 1
ATOM 648 C CA . ILE A 1 80 ? 0.912 6.900 -8.314 1.00 97.62 80 ILE A CA 1
ATOM 649 C C . ILE A 1 80 ? 0.924 8.416 -8.539 1.00 97.62 80 ILE A C 1
ATOM 651 O O . ILE A 1 80 ? 1.998 8.987 -8.721 1.00 97.62 80 ILE A O 1
ATOM 655 N N . ASN A 1 81 ? -0.236 9.077 -8.493 1.00 97.75 81 ASN A N 1
ATOM 656 C CA . ASN A 1 81 ? -0.376 10.530 -8.606 1.00 97.75 81 ASN A CA 1
ATOM 657 C C . ASN A 1 81 ? -0.701 11.214 -7.264 1.00 97.75 81 ASN A C 1
ATOM 659 O O . ASN A 1 81 ? -0.812 12.438 -7.215 1.00 97.75 81 ASN A O 1
ATOM 663 N N . GLN A 1 82 ? -0.846 10.455 -6.174 1.00 97.94 82 GLN A N 1
ATOM 664 C CA . GLN A 1 82 ? -1.220 10.991 -4.872 1.00 97.94 82 GLN A CA 1
ATOM 665 C C . GLN A 1 82 ? 0.008 11.481 -4.095 1.00 97.94 82 GLN A C 1
ATOM 667 O O . GLN A 1 82 ? 0.938 10.726 -3.812 1.00 97.94 82 GLN A O 1
ATOM 672 N N . ASP A 1 83 ? -0.022 12.744 -3.677 1.00 95.50 83 ASP A N 1
ATOM 673 C CA . ASP A 1 83 ? 0.992 13.301 -2.782 1.00 95.50 83 ASP A CA 1
ATOM 674 C C . ASP A 1 83 ? 0.753 12.897 -1.322 1.00 95.50 83 ASP A C 1
ATOM 676 O O . ASP A 1 83 ? -0.383 12.663 -0.892 1.00 95.50 83 ASP A O 1
ATOM 680 N N . PHE A 1 84 ? 1.839 12.857 -0.549 1.00 93.88 84 PHE A N 1
ATOM 681 C CA . PHE A 1 84 ? 1.842 12.519 0.871 1.00 93.88 84 PHE A CA 1
ATOM 682 C C . PHE A 1 84 ? 2.848 13.371 1.657 1.00 93.88 84 PHE A C 1
ATOM 684 O O . PHE A 1 84 ? 3.715 14.032 1.084 1.00 93.88 84 PHE A O 1
ATOM 691 N N . SER A 1 85 ? 2.725 13.358 2.987 1.00 92.56 85 SER A N 1
ATOM 692 C CA . SER A 1 85 ? 3.632 14.046 3.912 1.00 92.56 85 SER A CA 1
ATOM 693 C C . SER A 1 85 ? 4.318 13.034 4.823 1.00 92.56 85 SER A C 1
ATOM 695 O O . SER A 1 85 ? 3.664 12.159 5.388 1.00 92.56 85 SER A O 1
ATOM 697 N N . TYR A 1 86 ? 5.633 13.192 4.990 1.00 89.50 86 TYR A N 1
ATOM 698 C CA . TYR A 1 86 ? 6.435 12.415 5.941 1.00 89.50 86 TYR A CA 1
ATOM 699 C C . TYR A 1 86 ? 6.294 12.912 7.386 1.00 89.50 86 TYR A C 1
ATOM 701 O O . TYR A 1 86 ? 6.666 12.203 8.318 1.00 89.50 86 TYR A O 1
ATOM 709 N N . SER A 1 87 ? 5.843 14.155 7.579 1.00 89.81 87 SER A N 1
ATOM 710 C CA . SER A 1 87 ? 5.829 14.822 8.889 1.00 89.81 87 SER A CA 1
ATOM 711 C C . SER A 1 87 ? 4.451 14.848 9.540 1.00 89.81 87 SER A C 1
ATOM 713 O O . SER A 1 87 ? 4.358 15.026 10.753 1.00 89.81 87 SER A O 1
ATOM 715 N N . ASP A 1 88 ? 3.397 14.676 8.745 1.00 92.62 88 ASP A N 1
ATOM 716 C CA . ASP A 1 88 ? 2.015 14.758 9.201 1.00 92.62 88 ASP A CA 1
ATOM 717 C C . ASP A 1 88 ? 1.363 13.380 9.261 1.00 92.62 88 ASP A C 1
ATOM 719 O O . ASP A 1 88 ? 1.740 12.463 8.531 1.00 92.62 88 ASP A O 1
ATOM 723 N N . MET A 1 89 ? 0.323 13.267 10.091 1.00 94.44 89 MET A N 1
ATOM 724 C CA . MET A 1 89 ? -0.526 12.081 10.090 1.00 94.44 89 MET A CA 1
ATOM 725 C C . MET A 1 89 ? -1.262 11.916 8.758 1.00 94.44 89 MET A C 1
ATOM 727 O O . MET A 1 89 ? -1.664 12.904 8.126 1.00 94.44 89 MET A O 1
ATOM 731 N N . GLN A 1 90 ? -1.461 10.665 8.345 1.00 96.31 90 GLN A N 1
ATOM 732 C CA . GLN A 1 90 ? -2.051 10.367 7.042 1.00 96.31 90 GLN A CA 1
ATOM 733 C C . GLN A 1 90 ? -3.532 10.753 6.993 1.00 96.31 90 GLN A C 1
ATOM 735 O O . GLN A 1 90 ? -4.341 10.258 7.766 1.00 96.31 90 GLN A O 1
ATOM 740 N N . LYS A 1 91 ? -3.903 11.609 6.036 1.00 97.00 91 LYS A N 1
ATOM 741 C CA . LYS A 1 91 ? -5.297 12.056 5.832 1.00 97.00 91 LYS A CA 1
ATOM 742 C C . LYS A 1 91 ? -6.080 11.182 4.855 1.00 97.00 91 LYS A C 1
ATOM 744 O O . LYS A 1 91 ? -7.306 11.229 4.843 1.00 97.00 91 LYS A O 1
ATOM 749 N N . LEU A 1 92 ? -5.371 10.419 4.028 1.00 98.00 92 LEU A N 1
ATOM 750 C CA . LEU A 1 92 ? -5.920 9.540 3.006 1.00 98.00 92 LEU A CA 1
ATOM 751 C C . LEU A 1 92 ? -5.121 8.241 3.002 1.00 98.00 92 LEU A C 1
ATOM 753 O O . LEU A 1 92 ? -3.895 8.281 2.933 1.00 98.00 92 LEU A O 1
ATOM 757 N N . LEU A 1 93 ? -5.822 7.113 3.045 1.00 98.38 93 LEU A N 1
ATOM 758 C CA . LEU A 1 93 ? -5.257 5.773 2.941 1.00 98.38 93 LEU A CA 1
ATOM 759 C C . LEU A 1 93 ? -5.998 4.969 1.870 1.00 98.38 93 LEU A C 1
ATOM 761 O O . LEU A 1 93 ? -7.189 5.184 1.622 1.00 98.38 93 LEU A O 1
ATOM 765 N N . TYR A 1 94 ? -5.301 4.000 1.282 1.00 98.62 94 TYR A N 1
ATOM 766 C CA . TYR A 1 94 ? -5.863 3.111 0.271 1.00 98.62 94 TYR A CA 1
ATOM 767 C C . TYR A 1 94 ? -6.055 1.700 0.821 1.00 98.62 94 TYR A C 1
ATOM 769 O O . TYR A 1 94 ? -5.200 1.151 1.521 1.00 98.62 94 TYR A O 1
ATOM 777 N N . VAL A 1 95 ? -7.204 1.119 0.489 1.00 98.75 95 VAL A N 1
ATOM 778 C CA . VAL A 1 95 ? -7.617 -0.222 0.886 1.00 98.75 95 VAL A CA 1
ATOM 779 C C . VAL A 1 95 ? -7.450 -1.156 -0.304 1.00 98.75 95 VAL A C 1
ATOM 781 O O . VAL A 1 95 ? -8.184 -1.057 -1.290 1.00 98.75 95 VAL A O 1
ATOM 784 N N . ILE A 1 96 ? -6.487 -2.070 -0.214 1.00 98.56 96 ILE A N 1
ATOM 785 C CA . ILE A 1 96 ? -6.305 -3.118 -1.215 1.00 98.56 96 ILE A CA 1
ATOM 786 C C . ILE A 1 96 ? -7.318 -4.251 -0.980 1.00 98.56 96 ILE A C 1
ATOM 788 O O . ILE A 1 96 ? -7.580 -4.617 0.169 1.00 98.56 96 ILE A O 1
ATOM 792 N N . PRO A 1 97 ? -7.842 -4.876 -2.042 1.00 97.50 97 PRO A N 1
ATOM 793 C CA . PRO A 1 97 ? -8.726 -6.033 -1.906 1.00 97.50 97 PRO A CA 1
ATOM 794 C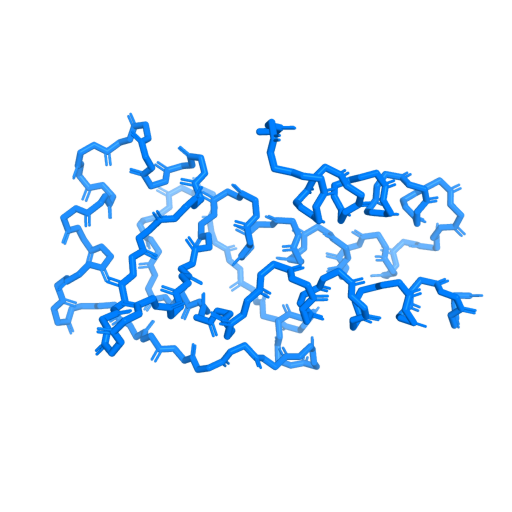 C . PRO A 1 97 ? -7.968 -7.296 -1.468 1.00 97.50 97 PRO A C 1
ATOM 796 O O . PRO A 1 97 ? -8.487 -8.117 -0.718 1.00 97.50 97 PRO A O 1
ATOM 799 N N . SER A 1 98 ? -6.720 -7.472 -1.918 1.00 98.06 98 SER A N 1
ATOM 800 C CA . SER A 1 98 ? -5.835 -8.553 -1.470 1.00 98.06 98 SER A CA 1
ATOM 801 C C . SER A 1 98 ? -4.374 -8.287 -1.843 1.00 98.06 98 SER A C 1
ATOM 803 O O . SER A 1 98 ? -4.086 -7.554 -2.789 1.00 98.06 98 SER A O 1
ATOM 805 N N . TYR A 1 99 ? -3.432 -8.957 -1.168 1.00 98.12 99 TYR A N 1
ATOM 806 C CA . TYR A 1 99 ? -2.016 -8.918 -1.566 1.00 98.12 99 TYR A CA 1
ATOM 807 C C . TYR A 1 99 ? -1.770 -9.508 -2.958 1.00 98.12 99 TYR A C 1
ATOM 809 O O . TYR A 1 99 ? -0.833 -9.097 -3.634 1.00 98.12 99 TYR A O 1
ATOM 817 N N . ALA A 1 100 ? -2.580 -10.483 -3.382 1.00 98.00 100 ALA A N 1
ATOM 818 C CA . ALA A 1 100 ? -2.444 -11.092 -4.701 1.00 98.00 100 ALA A CA 1
ATOM 819 C C . ALA A 1 100 ? -2.781 -10.084 -5.806 1.00 98.00 100 ALA A C 1
ATOM 821 O O . ALA A 1 100 ? -2.034 -9.964 -6.770 1.00 98.00 100 ALA A O 1
ATOM 822 N N . GLU A 1 101 ? -3.863 -9.326 -5.636 1.00 97.50 101 GLU A N 1
ATOM 823 C CA . GLU A 1 101 ? -4.264 -8.303 -6.599 1.00 97.50 101 GLU A CA 1
ATOM 824 C C . GLU A 1 101 ? -3.274 -7.141 -6.640 1.00 97.50 101 GLU A C 1
ATOM 826 O O . GLU A 1 101 ? -2.827 -6.773 -7.725 1.00 97.50 101 GLU A O 1
ATOM 831 N N . LEU A 1 102 ? -2.846 -6.644 -5.471 1.00 97.81 102 LEU A N 1
ATOM 832 C CA . LEU A 1 102 ? -1.803 -5.619 -5.385 1.00 97.81 102 LEU A CA 1
ATOM 833 C C . LEU A 1 102 ? -0.537 -6.057 -6.138 1.00 97.81 102 LEU A C 1
ATOM 835 O O . LEU A 1 102 ? -0.026 -5.325 -6.983 1.00 97.81 102 LEU A O 1
ATOM 839 N N . LYS A 1 103 ? -0.069 -7.287 -5.888 1.00 97.62 103 LYS A N 1
ATOM 840 C CA . LYS A 1 103 ? 1.088 -7.865 -6.578 1.00 97.62 103 LYS A CA 1
ATOM 841 C C . LYS A 1 103 ? 0.900 -7.888 -8.097 1.00 97.62 103 LYS A C 1
ATOM 843 O O . LYS A 1 103 ? 1.801 -7.466 -8.816 1.00 97.62 103 LYS A O 1
ATOM 848 N N . GLU A 1 104 ? -0.230 -8.390 -8.597 1.00 98.19 104 GLU A N 1
ATOM 849 C CA . GLU A 1 104 ? -0.459 -8.520 -10.043 1.00 98.19 104 GLU A CA 1
ATOM 850 C C . GLU A 1 104 ? -0.583 -7.169 -10.750 1.00 98.19 104 GLU A C 1
ATOM 852 O O . GLU A 1 104 ? -0.047 -7.008 -11.849 1.00 98.19 104 GLU A O 1
ATOM 857 N N . VAL A 1 105 ? -1.259 -6.198 -10.132 1.00 97.50 105 VAL A N 1
ATOM 858 C CA . VAL A 1 105 ? -1.375 -4.837 -10.673 1.00 97.50 105 VAL A CA 1
ATOM 859 C C . VAL A 1 105 ? 0.005 -4.187 -10.756 1.00 97.50 105 VAL A C 1
ATOM 861 O O . VAL A 1 105 ? 0.391 -3.700 -11.818 1.00 97.50 105 VAL A O 1
ATOM 864 N N . THR A 1 106 ? 0.795 -4.256 -9.684 1.00 95.94 106 THR A N 1
ATOM 865 C CA . THR A 1 106 ? 2.142 -3.676 -9.660 1.00 95.94 106 THR A CA 1
ATOM 866 C C . THR A 1 106 ? 3.110 -4.383 -10.602 1.00 95.94 106 THR A C 1
ATOM 868 O O . THR A 1 106 ? 3.893 -3.713 -11.271 1.00 95.94 106 THR A O 1
ATOM 871 N N . ARG A 1 107 ? 3.043 -5.714 -10.722 1.00 97.19 107 ARG A N 1
ATOM 872 C CA . ARG A 1 107 ? 3.856 -6.464 -11.691 1.00 97.19 107 ARG A CA 1
ATOM 873 C C . ARG A 1 107 ? 3.613 -5.963 -13.115 1.00 97.19 107 ARG A C 1
ATOM 875 O O . ARG A 1 107 ? 4.570 -5.640 -13.808 1.00 97.19 107 ARG A O 1
ATOM 882 N N . LYS A 1 108 ? 2.345 -5.851 -13.530 1.00 97.69 108 LYS A N 1
ATOM 883 C CA . LYS A 1 108 ? 1.981 -5.341 -14.864 1.00 97.69 108 LYS A CA 1
ATOM 884 C C . LYS A 1 108 ? 2.425 -3.898 -15.073 1.00 97.69 108 LYS A C 1
ATOM 886 O O . LYS A 1 108 ? 2.861 -3.557 -16.166 1.00 97.69 108 LYS A O 1
ATOM 891 N N . TYR A 1 109 ? 2.319 -3.069 -14.035 1.00 97.00 109 TYR A N 1
ATOM 892 C CA . TYR A 1 109 ? 2.787 -1.690 -14.090 1.00 97.00 109 TYR A CA 1
ATOM 893 C C . TYR A 1 109 ? 4.288 -1.627 -14.385 1.00 97.00 109 TYR A C 1
ATOM 895 O O . TYR A 1 109 ? 4.700 -0.975 -15.337 1.00 97.00 109 TYR A O 1
ATOM 903 N N . ILE A 1 110 ? 5.090 -2.393 -13.646 1.00 96.25 110 ILE A N 1
ATOM 904 C CA . ILE A 1 110 ? 6.547 -2.442 -13.821 1.00 96.25 110 ILE A CA 1
ATOM 905 C C . ILE A 1 110 ? 6.948 -3.060 -15.164 1.00 96.25 110 ILE A C 1
ATOM 907 O O . ILE A 1 110 ? 7.917 -2.625 -15.775 1.00 96.25 110 ILE A O 1
ATOM 911 N N . GLU A 1 111 ? 6.201 -4.046 -15.663 1.00 95.44 111 GLU A N 1
ATOM 912 C CA . GLU A 1 111 ? 6.413 -4.612 -17.005 1.00 95.44 111 GLU A CA 1
ATOM 913 C C . GLU A 1 111 ? 6.160 -3.604 -18.139 1.00 95.44 111 GLU A C 1
ATOM 915 O O . GLU A 1 111 ? 6.589 -3.850 -19.265 1.00 95.44 111 GLU A O 1
ATOM 920 N N . SER A 1 112 ? 5.477 -2.488 -17.861 1.00 94.06 112 SER A N 1
ATOM 921 C CA . SER A 1 112 ? 5.223 -1.420 -18.835 1.00 94.06 112 SER A CA 1
ATOM 922 C C . SER A 1 112 ? 6.269 -0.301 -18.833 1.00 94.06 112 SER A C 1
ATOM 924 O O . SER A 1 112 ? 6.118 0.656 -19.595 1.00 94.06 112 SER A O 1
ATOM 926 N N . PHE A 1 113 ? 7.284 -0.400 -17.967 1.00 90.50 113 PHE A N 1
ATOM 927 C CA . PHE A 1 113 ? 8.304 0.634 -17.794 1.00 90.50 113 PHE A CA 1
ATOM 928 C C . PHE A 1 113 ? 9.187 0.846 -19.017 1.00 90.50 113 PHE A C 1
ATOM 930 O O . PHE A 1 113 ? 9.512 -0.140 -19.719 1.00 90.50 113 PHE A O 1
#

Sequence (113 aa):
FTNPNFADYSQFIGHGARIANDRQLEELGRLYWFTIEFGLVEHEGNIKAYGAGLLSSFGELEHAFSDKVERRKFDLEEVINQDFSYSDMQKLLYVIPSYAELKEVTRKYIESF

Secondary structure (DSSP, 8-state):
--SHHHHHHHHHHHHHHHH--HHHHHHHHHHHIIIIIT-EEEETTEEEE--HHHHH-HHHHHHHTSTTSEEEEP-HHHHHH----SSS--SEEEEES-HHHHHHHHHHHHHT-

Radius of gyration: 13.52 Å; Cα contacts (8 Å, |Δi|>4): 159; chains: 1; bounding box: 32×30×37 Å

Solvent-accessible surface area (backbone atoms only — not comparable to full-atom values): 6280 Å² total; per-residue (Å²): 114,91,50,64,45,52,35,52,32,56,49,44,54,57,55,37,56,74,74,44,53,75,69,53,37,52,25,50,49,30,45,41,43,46,36,59,32,45,14,31,31,49,53,96,95,38,81,43,81,70,4,51,56,34,78,74,27,72,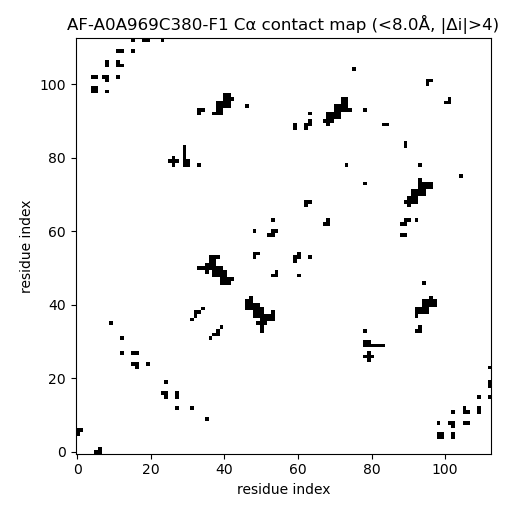68,51,40,55,44,59,75,35,95,76,24,48,76,42,73,62,47,71,73,58,40,46,70,49,86,86,64,95,87,54,83,70,53,66,38,30,32,33,76,40,51,60,54,53,25,53,54,50,48,55,53,51,72,68,108